Protein AF-W2CX87-F1 (afdb_monomer)

Sequence (122 aa):
QEKDTLTYVGQNLIINIDDQLKALNKRDENELKNLITCPMVKYRMPYDKHVEEHPHMASFVASVNGNDFLTDPTGSRRFLPFEVLSIDIDRARAVSMDAVYAEAKSLLQSGFRYWFNDTEIA

Structure (mmCIF, N/CA/C/O backbone):
data_AF-W2CX87-F1
#
_entry.id   AF-W2CX87-F1
#
loop_
_atom_site.group_PDB
_atom_site.id
_atom_site.type_symbol
_atom_site.label_atom_id
_atom_site.label_alt_id
_atom_site.label_comp_id
_atom_site.label_asym_id
_atom_site.label_entity_id
_atom_site.label_seq_id
_atom_site.pdbx_PDB_ins_code
_atom_site.Cartn_x
_atom_site.Cartn_y
_atom_site.Cartn_z
_atom_site.occupancy
_atom_site.B_iso_or_equiv
_atom_site.auth_seq_id
_atom_site.auth_comp_id
_atom_site.auth_asym_id
_atom_site.auth_atom_id
_atom_site.pdbx_PDB_model_num
ATOM 1 N N . GLN A 1 1 ? -4.052 17.654 8.786 1.00 48.06 1 GLN A N 1
ATOM 2 C CA . GLN A 1 1 ? -3.400 16.725 7.847 1.00 48.06 1 GLN A CA 1
ATOM 3 C C . GLN A 1 1 ? -3.277 15.323 8.434 1.00 48.06 1 GLN A C 1
ATOM 5 O O . GLN A 1 1 ? -3.753 14.401 7.800 1.00 48.06 1 GLN A O 1
ATOM 10 N N . GLU A 1 2 ? -2.776 15.143 9.661 1.00 58.25 2 GLU A N 1
ATOM 11 C CA . GLU A 1 2 ? -2.581 13.809 10.279 1.00 58.25 2 GLU A CA 1
ATOM 12 C C . GLU A 1 2 ? -3.862 12.947 10.422 1.00 58.25 2 GLU A C 1
ATOM 14 O O . GLU A 1 2 ? -3.825 11.730 10.265 1.00 58.25 2 GLU A O 1
ATOM 19 N N . LYS A 1 3 ? -5.027 13.573 10.661 1.00 60.69 3 LYS A N 1
ATOM 20 C CA . LYS A 1 3 ? -6.320 12.867 10.791 1.00 60.69 3 LYS A CA 1
ATOM 21 C C . LYS A 1 3 ? -6.794 12.199 9.498 1.00 60.69 3 LYS A C 1
ATOM 23 O O . LYS A 1 3 ? -7.444 11.155 9.555 1.00 60.69 3 LYS A O 1
ATOM 28 N N . ASP A 1 4 ? -6.473 12.792 8.353 1.00 73.94 4 ASP A N 1
ATOM 29 C CA . ASP A 1 4 ? -6.897 12.269 7.055 1.00 73.94 4 ASP A CA 1
ATOM 30 C C . ASP A 1 4 ? -6.050 11.041 6.692 1.00 73.94 4 ASP A C 1
ATOM 32 O O . ASP A 1 4 ? -6.579 10.048 6.201 1.00 73.94 4 ASP A O 1
ATOM 36 N N . THR A 1 5 ? -4.764 11.043 7.067 1.00 80.94 5 THR A N 1
ATOM 37 C CA . THR A 1 5 ? -3.847 9.909 6.885 1.00 80.94 5 THR A CA 1
ATOM 38 C C . THR A 1 5 ? -4.344 8.643 7.580 1.00 80.94 5 THR A C 1
ATOM 40 O O . THR A 1 5 ? -4.406 7.589 6.955 1.00 80.94 5 THR A O 1
ATOM 43 N N . LEU A 1 6 ? -4.751 8.733 8.851 1.00 84.06 6 LEU A N 1
ATOM 44 C CA . LEU A 1 6 ? -5.264 7.570 9.591 1.00 84.06 6 LEU A CA 1
ATOM 45 C C . LEU A 1 6 ? -6.562 7.024 8.986 1.00 84.06 6 LEU A C 1
ATOM 47 O O . LEU A 1 6 ? -6.763 5.812 8.943 1.00 84.06 6 LEU A O 1
ATOM 51 N N . THR A 1 7 ? -7.409 7.916 8.469 1.00 85.25 7 THR A N 1
ATOM 52 C CA . THR A 1 7 ? -8.628 7.529 7.752 1.00 85.25 7 THR A CA 1
ATOM 53 C C . THR A 1 7 ? -8.275 6.769 6.472 1.00 85.25 7 THR A C 1
ATOM 55 O O . THR A 1 7 ? -8.839 5.707 6.214 1.00 85.25 7 THR A O 1
ATOM 58 N N . TYR A 1 8 ? -7.285 7.241 5.705 1.00 86.56 8 TYR A N 1
ATOM 59 C CA . TYR A 1 8 ? -6.827 6.536 4.507 1.00 86.56 8 TYR A CA 1
ATOM 60 C C . TYR A 1 8 ? -6.256 5.153 4.813 1.00 86.56 8 TYR A C 1
ATOM 62 O O . TYR A 1 8 ? -6.516 4.229 4.046 1.00 86.56 8 TYR A O 1
ATOM 70 N N . VAL A 1 9 ? -5.533 4.995 5.923 1.00 87.69 9 VAL A N 1
ATOM 71 C CA . VAL A 1 9 ? -4.964 3.703 6.338 1.00 87.69 9 VAL A CA 1
ATOM 72 C C . VAL A 1 9 ? -6.037 2.683 6.725 1.00 87.69 9 VAL A C 1
ATOM 74 O O . VAL A 1 9 ? -5.878 1.490 6.461 1.00 87.69 9 VAL A O 1
ATOM 77 N N . GLY A 1 10 ? -7.139 3.137 7.325 1.00 87.12 10 GLY A N 1
ATOM 78 C CA . GLY A 1 10 ? -8.254 2.263 7.694 1.00 87.12 10 GLY A CA 1
ATOM 79 C C . GLY A 1 10 ? -9.200 1.922 6.542 1.00 87.12 10 GLY A C 1
ATOM 80 O O . GLY A 1 10 ? -9.898 0.915 6.610 1.00 87.12 10 GLY A O 1
ATOM 81 N N . GLN A 1 11 ? -9.241 2.743 5.487 1.00 88.12 11 GLN A N 1
ATOM 82 C CA . GLN A 1 11 ? -10.241 2.618 4.417 1.00 88.12 11 GLN A CA 1
ATOM 83 C C . GLN A 1 11 ? -9.686 2.151 3.067 1.00 88.12 11 GLN A C 1
ATOM 85 O O . GLN A 1 11 ? -10.452 1.635 2.255 1.00 88.12 11 GLN A O 1
ATOM 90 N N . ASN A 1 12 ? -8.387 2.315 2.805 1.00 89.19 12 ASN A N 1
ATOM 91 C CA . ASN A 1 12 ? -7.784 1.939 1.526 1.00 89.19 12 ASN A CA 1
ATOM 92 C C . ASN A 1 12 ? -6.940 0.675 1.650 1.00 89.19 12 ASN A C 1
ATOM 94 O O . ASN A 1 12 ? -6.281 0.459 2.659 1.00 89.19 12 ASN A O 1
ATOM 98 N N . LEU A 1 13 ? -6.914 -0.124 0.579 1.00 87.62 13 LEU A N 1
ATOM 99 C CA . LEU A 1 13 ? -6.033 -1.289 0.471 1.00 87.62 13 LEU A CA 1
ATOM 100 C C . LEU A 1 13 ? -4.615 -0.904 0.036 1.00 87.62 13 LEU A C 1
ATOM 102 O O . LEU A 1 13 ? -3.655 -1.534 0.460 1.00 87.62 13 LEU A O 1
ATOM 106 N N . ILE A 1 14 ? -4.475 0.113 -0.819 1.00 89.38 14 ILE A N 1
ATOM 107 C CA . ILE A 1 14 ? -3.186 0.585 -1.332 1.00 89.38 14 ILE A CA 1
ATOM 108 C C . ILE A 1 14 ? -3.133 2.105 -1.205 1.00 89.38 14 ILE A C 1
ATOM 110 O O . ILE A 1 14 ? -4.039 2.801 -1.664 1.00 89.38 14 ILE A O 1
ATOM 114 N N . ILE A 1 15 ? -2.059 2.613 -0.606 1.00 89.19 15 ILE A N 1
ATOM 115 C CA . ILE A 1 15 ? -1.735 4.037 -0.533 1.00 89.19 15 ILE A CA 1
ATOM 116 C C . ILE A 1 15 ? -0.457 4.262 -1.335 1.00 89.19 15 ILE A C 1
ATOM 118 O O . ILE A 1 15 ? 0.589 3.700 -1.009 1.00 89.19 15 ILE A O 1
ATOM 122 N N . ASN A 1 16 ? -0.553 5.086 -2.379 1.00 87.62 16 ASN A N 1
ATOM 123 C CA . ASN A 1 16 ? 0.593 5.482 -3.188 1.00 87.62 16 ASN A CA 1
ATOM 124 C C . ASN A 1 16 ? 1.206 6.788 -2.668 1.00 87.62 16 ASN A C 1
ATOM 126 O O . ASN A 1 16 ? 0.515 7.804 -2.581 1.00 87.62 16 ASN A O 1
ATOM 130 N N . ILE A 1 17 ? 2.497 6.753 -2.348 1.00 83.06 17 ILE A N 1
ATOM 131 C CA . ILE A 1 17 ? 3.302 7.897 -1.920 1.00 83.06 17 ILE A CA 1
ATOM 132 C C . ILE A 1 17 ? 4.184 8.311 -3.101 1.00 83.06 17 ILE A C 1
ATOM 134 O O . ILE A 1 17 ? 5.242 7.728 -3.335 1.00 83.06 17 ILE A O 1
ATOM 138 N N . ASP A 1 18 ? 3.743 9.317 -3.851 1.00 76.69 18 ASP A N 1
ATOM 139 C CA . ASP A 1 18 ? 4.442 9.775 -5.053 1.00 76.69 18 ASP A CA 1
ATOM 140 C C . ASP A 1 18 ? 5.431 10.906 -4.743 1.00 76.69 18 ASP A C 1
ATOM 142 O O . ASP A 1 18 ? 5.033 11.916 -4.160 1.00 76.69 18 ASP A O 1
ATOM 146 N N . ASP A 1 19 ? 6.709 10.714 -5.097 1.00 65.69 19 ASP A N 1
ATOM 147 C CA . ASP A 1 19 ? 7.858 11.651 -5.039 1.00 65.69 19 ASP A CA 1
ATOM 148 C C . ASP A 1 19 ? 8.146 12.320 -3.670 1.00 65.69 19 ASP A C 1
ATOM 150 O O . ASP A 1 19 ? 9.168 12.974 -3.466 1.00 65.69 19 ASP A O 1
ATOM 154 N N . GLN A 1 20 ? 7.289 12.102 -2.672 1.00 66.88 20 GLN A N 1
ATOM 155 C CA . GLN A 1 20 ? 7.412 12.658 -1.325 1.00 66.88 20 GLN A CA 1
ATOM 156 C C . GLN A 1 20 ? 8.402 11.889 -0.458 1.00 66.88 20 GLN A C 1
ATOM 158 O O . GLN A 1 20 ? 8.925 12.448 0.501 1.00 66.88 20 GLN A O 1
ATOM 163 N N . LEU A 1 21 ? 8.707 10.635 -0.802 1.00 67.88 21 LEU A N 1
ATOM 164 C CA . LEU A 1 21 ? 9.599 9.801 -0.001 1.00 67.88 21 LEU A CA 1
ATOM 165 C C . LEU A 1 21 ? 11.038 10.365 0.033 1.00 67.88 21 LEU A C 1
ATOM 167 O O . LEU A 1 21 ? 11.733 10.217 1.031 1.00 67.88 21 LEU A O 1
ATOM 171 N N . LYS A 1 22 ? 11.464 11.073 -1.026 1.00 64.31 22 LYS A N 1
ATOM 172 C CA . LYS A 1 22 ? 12.773 11.748 -1.103 1.00 64.31 22 LYS A CA 1
ATOM 173 C C . LYS A 1 22 ? 12.862 12.990 -0.210 1.00 64.31 22 LYS A C 1
ATOM 175 O O . LYS A 1 22 ? 13.953 13.380 0.195 1.00 64.31 22 LYS A O 1
ATOM 180 N N . ALA A 1 23 ? 11.724 13.619 0.076 1.00 62.56 23 ALA A N 1
ATOM 181 C CA . ALA A 1 23 ? 11.633 14.815 0.908 1.00 62.56 23 ALA A CA 1
ATOM 182 C C . ALA A 1 23 ? 11.417 14.496 2.398 1.00 62.56 23 ALA A C 1
ATOM 184 O O . ALA A 1 23 ? 11.293 15.421 3.202 1.00 62.56 23 ALA A O 1
ATOM 185 N N . LEU A 1 24 ? 11.361 13.212 2.775 1.00 65.50 24 LEU A N 1
ATOM 186 C CA . LEU A 1 24 ? 11.182 12.807 4.164 1.00 65.50 24 LEU A CA 1
ATOM 187 C C . LEU A 1 24 ? 12.450 13.098 4.965 1.00 65.50 24 LEU A C 1
ATOM 189 O O . LEU A 1 24 ? 13.537 12.600 4.669 1.00 65.50 24 LEU A O 1
ATOM 193 N N . ASN A 1 25 ? 12.306 13.881 6.030 1.00 64.62 25 ASN A N 1
ATOM 194 C CA . ASN A 1 25 ? 13.363 14.017 7.021 1.00 64.62 25 ASN A CA 1
ATOM 195 C C . ASN A 1 25 ? 13.398 12.766 7.916 1.00 64.62 25 ASN A C 1
ATOM 197 O O . ASN A 1 25 ? 12.438 11.999 7.980 1.00 64.62 25 ASN A O 1
ATOM 201 N N . LYS A 1 26 ? 14.455 12.604 8.726 1.00 66.88 26 LYS A N 1
ATOM 202 C CA . LYS A 1 26 ? 14.559 11.494 9.704 1.00 66.88 26 LYS A CA 1
ATOM 203 C C . LYS A 1 26 ? 13.350 11.370 10.642 1.00 66.88 26 LYS A C 1
ATOM 205 O O . LYS A 1 26 ? 13.053 10.285 11.132 1.00 66.88 26 LYS A O 1
ATOM 210 N N . ARG A 1 27 ? 12.684 12.489 10.947 1.00 65.69 27 ARG A N 1
ATOM 211 C CA . ARG A 1 27 ? 11.462 12.495 11.759 1.00 65.69 27 ARG A CA 1
ATOM 212 C C . ARG A 1 27 ? 10.299 11.849 11.005 1.00 65.69 27 ARG A C 1
ATOM 214 O O . ARG A 1 27 ? 9.669 10.944 11.541 1.00 65.69 27 ARG A O 1
ATOM 221 N N . ASP A 1 28 ? 10.089 12.272 9.766 1.00 72.94 28 ASP A N 1
ATOM 222 C CA . ASP A 1 28 ? 8.996 11.814 8.911 1.00 72.94 28 ASP A CA 1
ATOM 223 C C . ASP A 1 28 ? 9.178 10.329 8.537 1.00 72.94 28 ASP A C 1
ATOM 225 O O . ASP A 1 28 ? 8.215 9.569 8.472 1.00 72.94 28 ASP A O 1
ATOM 229 N N . GLU A 1 29 ? 10.427 9.871 8.397 1.00 74.62 29 GLU A N 1
ATOM 230 C CA . GLU A 1 29 ? 10.760 8.457 8.185 1.00 74.62 29 GLU A CA 1
ATOM 231 C C . GLU A 1 29 ? 10.322 7.566 9.364 1.00 74.62 29 GLU A C 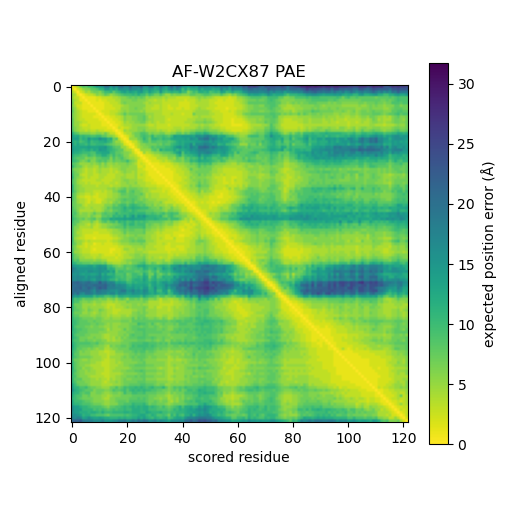1
ATOM 233 O O . GLU A 1 29 ? 9.774 6.479 9.166 1.00 74.62 29 GLU A O 1
ATOM 238 N N . ASN A 1 30 ? 10.533 8.018 10.605 1.00 75.69 30 ASN A N 1
ATOM 239 C CA . ASN A 1 30 ? 10.099 7.277 11.792 1.00 75.69 30 ASN A CA 1
ATOM 240 C C . ASN A 1 30 ? 8.572 7.247 11.917 1.00 75.69 30 ASN A C 1
ATOM 242 O O . ASN A 1 30 ? 8.008 6.214 12.280 1.00 75.69 30 ASN A O 1
ATOM 246 N N . GLU A 1 31 ? 7.900 8.352 11.591 1.00 78.44 31 GLU A N 1
ATOM 247 C CA . GLU A 1 31 ? 6.436 8.414 11.555 1.00 78.44 31 GLU A CA 1
ATOM 248 C C . GLU A 1 31 ? 5.871 7.455 10.496 1.00 78.44 31 GLU A C 1
ATOM 250 O O . GLU A 1 31 ? 4.960 6.684 10.801 1.00 78.44 31 GLU A O 1
ATOM 255 N N . LEU A 1 32 ? 6.480 7.390 9.307 1.00 80.12 32 LEU A N 1
ATOM 256 C CA . LEU A 1 32 ? 6.104 6.430 8.266 1.00 80.12 32 LEU A CA 1
ATOM 257 C C . LEU A 1 32 ? 6.318 4.976 8.714 1.00 80.12 32 LEU A C 1
ATOM 259 O O . LEU A 1 32 ? 5.431 4.143 8.538 1.00 80.12 32 LEU A O 1
ATOM 263 N N . LYS A 1 33 ? 7.457 4.650 9.340 1.00 80.00 33 LYS A N 1
ATOM 264 C CA . LYS A 1 33 ? 7.712 3.296 9.874 1.00 80.00 33 LYS A CA 1
ATOM 265 C C . LYS A 1 33 ? 6.685 2.891 10.930 1.00 80.00 33 LYS A C 1
ATOM 267 O O . LYS A 1 33 ? 6.248 1.735 10.945 1.00 80.00 33 LYS A O 1
ATOM 272 N N . ASN A 1 34 ? 6.306 3.827 11.796 1.00 83.50 34 ASN A N 1
ATOM 273 C CA . ASN A 1 34 ? 5.261 3.607 12.790 1.00 83.50 34 ASN A CA 1
ATOM 274 C C . ASN A 1 34 ? 3.909 3.384 12.114 1.00 83.50 34 ASN A C 1
ATOM 276 O O . ASN A 1 34 ? 3.208 2.446 12.483 1.00 83.50 34 ASN A O 1
ATOM 280 N N . LEU A 1 35 ? 3.586 4.176 11.089 1.00 83.25 35 LEU A N 1
ATOM 281 C CA . LEU A 1 35 ? 2.348 4.039 10.329 1.00 83.25 35 LEU A CA 1
ATOM 282 C C . LEU A 1 35 ? 2.256 2.672 9.638 1.00 83.25 35 LEU A C 1
ATOM 284 O O . LEU A 1 35 ? 1.225 2.026 9.742 1.00 83.25 35 LEU A O 1
ATOM 288 N N . ILE A 1 36 ? 3.339 2.195 9.014 1.00 83.75 36 ILE A N 1
ATOM 289 C CA . ILE A 1 36 ? 3.405 0.875 8.357 1.00 83.75 36 ILE A CA 1
ATOM 290 C C . ILE A 1 36 ? 3.192 -0.275 9.356 1.00 83.75 36 ILE A C 1
ATOM 292 O O . ILE A 1 36 ? 2.613 -1.297 9.005 1.00 83.75 36 ILE A O 1
ATOM 296 N N . THR A 1 37 ? 3.682 -0.133 10.591 1.00 83.06 37 THR A N 1
ATOM 297 C CA . THR A 1 37 ? 3.675 -1.220 11.591 1.00 83.06 37 THR A CA 1
ATOM 298 C C . THR A 1 37 ? 2.436 -1.182 12.500 1.00 83.06 37 THR A C 1
ATOM 300 O O . THR A 1 37 ? 2.245 -2.076 13.324 1.00 83.06 37 THR A O 1
ATOM 303 N N . CYS A 1 38 ? 1.602 -0.145 12.404 1.00 86.38 38 CYS A N 1
ATOM 304 C CA . CYS A 1 38 ? 0.472 0.046 13.305 1.00 86.38 38 CYS A CA 1
ATOM 305 C C . CYS A 1 38 ? -0.633 -0.985 13.009 1.00 86.38 38 CYS A C 1
ATOM 307 O O . CYS A 1 38 ? -1.134 -1.015 11.897 1.00 86.38 38 CYS A O 1
ATOM 309 N N . PRO A 1 39 ? -1.070 -1.827 13.961 1.00 86.69 39 PRO A N 1
ATOM 310 C CA . PRO A 1 39 ? -2.086 -2.848 13.674 1.00 86.69 39 PRO A CA 1
ATOM 311 C C . PRO A 1 39 ? -3.511 -2.278 13.582 1.00 86.69 39 PRO A C 1
ATOM 313 O O . PRO A 1 39 ? -4.386 -2.871 12.954 1.00 86.69 39 PRO A O 1
ATOM 316 N N . MET A 1 40 ? -3.753 -1.146 14.242 1.00 88.88 40 MET A N 1
ATOM 317 C CA . MET A 1 40 ? -5.059 -0.506 14.375 1.00 88.88 40 MET A CA 1
ATOM 318 C C . MET A 1 40 ? -4.903 1.004 14.242 1.00 88.88 40 MET A C 1
ATOM 320 O O . MET A 1 40 ? -3.940 1.575 14.751 1.00 88.88 40 MET A O 1
ATOM 324 N N . VAL A 1 41 ? -5.862 1.667 13.610 1.00 89.12 41 VAL A N 1
ATOM 325 C CA . VAL A 1 41 ? -5.890 3.121 13.446 1.00 89.12 41 VAL A CA 1
ATOM 326 C C . VAL A 1 41 ? -7.101 3.716 14.148 1.00 89.12 41 VAL A C 1
ATOM 328 O O . VAL A 1 41 ? -8.200 3.171 14.101 1.00 89.12 41 VAL A O 1
ATOM 331 N N . LYS A 1 42 ? -6.901 4.859 14.810 1.00 87.88 42 LYS A N 1
ATOM 332 C CA . LYS A 1 42 ? -7.962 5.570 15.533 1.00 87.88 42 LYS A CA 1
ATOM 333 C C . LYS A 1 42 ? -8.352 6.823 14.777 1.00 87.88 42 LYS A C 1
ATOM 335 O O . LYS A 1 42 ? -7.576 7.777 14.715 1.00 87.88 42 LYS A O 1
ATOM 340 N N . TYR A 1 43 ? -9.555 6.838 14.221 1.00 86.00 43 TYR A N 1
ATOM 341 C CA . TYR A 1 43 ? -10.087 8.006 13.529 1.00 86.00 43 TYR A CA 1
ATOM 342 C C . TYR A 1 43 ? -11.599 8.117 13.726 1.00 86.00 43 TYR A C 1
ATOM 344 O O . TYR A 1 43 ? -12.253 7.243 14.286 1.00 86.00 43 TYR A O 1
ATOM 352 N N . ARG A 1 44 ? -12.153 9.265 13.338 1.00 84.56 44 ARG A N 1
ATOM 353 C CA . ARG A 1 44 ? -13.590 9.537 13.404 1.00 84.56 44 ARG A CA 1
ATOM 354 C C . ARG A 1 44 ? -14.108 9.645 11.985 1.00 84.56 44 ARG A C 1
ATOM 356 O O . ARG A 1 44 ? -13.625 10.503 11.244 1.00 84.56 44 ARG A O 1
ATOM 363 N N . MET A 1 45 ? -15.090 8.827 11.628 1.00 81.31 45 MET A N 1
ATOM 364 C CA . MET A 1 45 ? -15.721 8.924 10.317 1.00 81.31 45 MET A CA 1
ATOM 365 C C . MET A 1 45 ? -16.441 10.273 10.141 1.00 81.31 45 MET A C 1
ATOM 367 O O . MET A 1 45 ? -16.834 10.916 11.125 1.00 81.31 45 MET A O 1
ATOM 371 N N . PRO A 1 46 ? -16.611 10.752 8.896 1.00 80.62 46 PRO A N 1
ATOM 372 C CA . PRO A 1 46 ? -17.455 11.909 8.633 1.00 80.62 46 PRO A CA 1
ATOM 373 C C . PRO A 1 46 ? -18.833 11.724 9.278 1.00 80.62 46 PRO A C 1
ATOM 375 O O . PRO A 1 46 ? -19.439 10.667 9.150 1.00 80.62 46 PRO A O 1
ATOM 378 N N . TYR A 1 47 ? -19.315 12.763 9.965 1.00 80.81 47 TYR A N 1
ATOM 379 C CA . TYR A 1 47 ? -20.603 12.797 10.682 1.00 80.81 47 TYR A CA 1
ATOM 380 C C . TYR A 1 4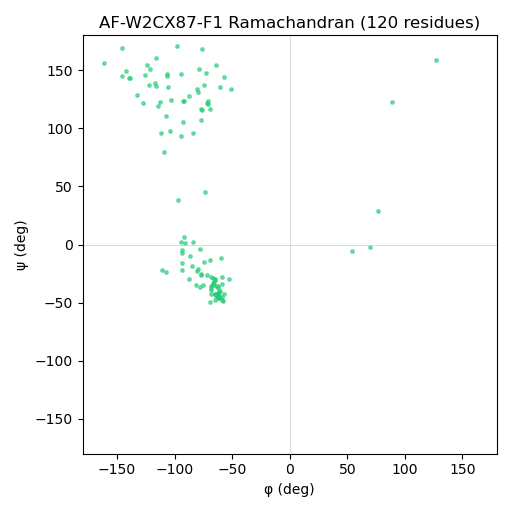7 ? -20.711 11.940 11.948 1.00 80.81 47 TYR A C 1
ATOM 382 O O . TYR A 1 47 ? -21.726 12.030 12.642 1.00 80.81 47 TYR A O 1
ATOM 390 N N . ASP A 1 48 ? -19.668 11.194 12.307 1.00 83.19 48 ASP A N 1
ATOM 391 C CA . ASP A 1 48 ? -19.677 10.415 13.536 1.00 83.19 48 ASP A CA 1
ATOM 392 C C . ASP A 1 48 ? -19.406 11.265 14.780 1.00 83.19 48 ASP A C 1
ATOM 394 O O . ASP A 1 48 ? -18.721 12.296 14.734 1.00 83.19 48 ASP A O 1
ATOM 398 N N . LYS A 1 49 ? -19.949 10.833 15.921 1.00 81.69 49 LYS A N 1
ATOM 399 C CA . LYS A 1 49 ? -19.817 11.574 17.191 1.00 81.69 49 LYS A CA 1
ATOM 400 C C . LYS A 1 49 ? -18.552 11.207 17.963 1.00 81.69 49 LYS A C 1
ATOM 402 O O . LYS A 1 49 ? -18.006 12.065 18.657 1.00 81.69 49 LYS A O 1
ATOM 407 N N . HIS A 1 50 ? -18.075 9.974 17.822 1.00 86.31 50 HIS A N 1
ATOM 408 C CA . HIS A 1 50 ? -16.977 9.424 18.616 1.00 86.31 50 HIS A CA 1
ATOM 409 C C . HIS A 1 50 ? -15.846 8.914 17.722 1.00 86.31 50 HIS A C 1
ATOM 411 O O . HIS A 1 50 ? -16.055 8.597 16.557 1.00 86.31 50 HIS A O 1
ATOM 417 N N . VAL A 1 51 ? -14.630 8.895 18.266 1.00 86.69 51 VAL A N 1
ATOM 418 C CA . VAL A 1 51 ? -13.473 8.271 17.612 1.00 86.69 51 VAL A CA 1
ATOM 419 C C . VAL A 1 51 ? -13.568 6.768 17.836 1.00 86.69 51 VAL A C 1
ATOM 421 O O . VAL A 1 51 ? -13.744 6.341 18.978 1.00 86.69 51 VAL A O 1
ATOM 424 N N . GLU A 1 52 ? -13.409 5.997 16.769 1.00 88.62 52 GLU A N 1
ATOM 425 C CA . GLU A 1 52 ? -13.411 4.538 16.806 1.00 88.62 52 GLU A CA 1
ATOM 426 C C . GLU A 1 52 ? -12.043 3.989 16.389 1.00 88.62 52 GLU A C 1
ATOM 428 O O . GLU A 1 52 ? -11.209 4.690 15.805 1.00 88.62 52 GLU A O 1
ATOM 433 N N . GLU A 1 53 ? -11.787 2.739 16.764 1.00 89.88 53 GLU A N 1
ATOM 434 C CA . GLU A 1 53 ? -10.577 2.008 16.404 1.00 89.88 53 GLU A CA 1
ATOM 435 C C . GLU A 1 53 ? -10.909 1.016 15.292 1.00 89.88 53 GLU A C 1
ATOM 437 O O . GLU A 1 53 ? -11.809 0.187 15.432 1.00 89.88 53 GLU A O 1
ATOM 442 N N . HIS A 1 54 ? -10.182 1.114 14.184 1.00 88.19 54 HIS A N 1
ATOM 443 C CA . HIS A 1 54 ? -10.381 0.295 12.997 1.00 88.19 54 HIS A CA 1
ATOM 444 C C . HIS A 1 54 ? -9.105 -0.485 12.660 1.00 88.19 54 HIS A C 1
ATOM 446 O O . HIS A 1 54 ? -8.005 0.006 12.928 1.00 88.19 54 HIS A O 1
ATOM 452 N N . PRO A 1 55 ? -9.217 -1.672 12.039 1.00 89.81 55 PRO A N 1
ATOM 453 C CA . PRO A 1 55 ? -8.061 -2.410 11.544 1.00 89.81 55 PRO A CA 1
ATOM 454 C C . PRO A 1 55 ? -7.235 -1.596 10.548 1.00 89.81 55 PRO A C 1
ATOM 456 O O . PRO A 1 55 ? -7.779 -0.856 9.727 1.00 89.81 55 PRO A O 1
ATOM 459 N N . HIS A 1 56 ? -5.916 -1.766 10.595 1.00 90.81 56 HIS A N 1
ATOM 460 C CA . HIS A 1 56 ? -5.032 -1.281 9.542 1.00 90.81 56 HIS A CA 1
ATOM 461 C C . HIS A 1 56 ? -5.250 -2.111 8.275 1.00 90.81 56 HIS A C 1
ATOM 463 O O . HIS A 1 56 ? -4.980 -3.311 8.263 1.00 90.81 56 HIS A O 1
ATOM 469 N N . MET A 1 57 ? -5.717 -1.468 7.204 1.00 88.38 57 MET A N 1
ATOM 470 C CA . MET A 1 57 ? -6.030 -2.135 5.934 1.00 88.38 57 MET A CA 1
ATOM 471 C C . MET A 1 57 ? -5.012 -1.822 4.830 1.00 88.38 57 MET A C 1
ATOM 473 O O . MET A 1 57 ? -4.864 -2.603 3.890 1.00 88.38 57 MET A O 1
ATOM 477 N N . ALA A 1 58 ? -4.305 -0.697 4.936 1.00 90.31 58 ALA A N 1
ATOM 478 C CA . ALA A 1 58 ? -3.491 -0.184 3.844 1.00 90.31 58 ALA A CA 1
ATOM 479 C C . ALA A 1 58 ? -2.121 -0.854 3.695 1.00 90.31 58 ALA A C 1
ATOM 481 O O . ALA A 1 58 ? -1.331 -0.957 4.628 1.00 90.31 58 ALA A O 1
ATOM 482 N N . SER A 1 59 ? -1.783 -1.194 2.459 1.00 89.44 59 SER A N 1
ATOM 483 C CA . SER A 1 59 ? -0.415 -1.427 2.006 1.00 89.44 59 SER A CA 1
ATOM 484 C C . SER A 1 59 ? 0.143 -0.147 1.387 1.00 89.44 59 SER A C 1
ATOM 486 O O . SER A 1 59 ? -0.592 0.618 0.763 1.00 89.44 59 SER A O 1
ATOM 488 N N . PHE A 1 60 ? 1.441 0.093 1.542 1.00 88.12 60 PHE A N 1
ATOM 489 C CA . PHE A 1 60 ? 2.092 1.295 1.023 1.00 88.12 60 PHE A CA 1
ATOM 490 C C . PHE A 1 60 ? 2.930 0.964 -0.204 1.00 88.12 60 PHE A C 1
ATOM 492 O O . PHE A 1 60 ? 3.688 -0.005 -0.203 1.00 88.12 60 PHE A O 1
ATOM 499 N N . VAL A 1 61 ? 2.816 1.800 -1.228 1.00 89.62 61 VAL A N 1
ATOM 500 C CA . VAL A 1 61 ? 3.697 1.798 -2.398 1.00 89.62 61 VAL A CA 1
ATOM 501 C C . VAL A 1 61 ? 4.266 3.197 -2.569 1.00 89.62 61 VAL A C 1
ATOM 503 O O . VAL A 1 61 ? 3.604 4.179 -2.239 1.00 89.62 61 VAL A O 1
ATOM 506 N N . ALA A 1 62 ? 5.507 3.295 -3.029 1.00 86.06 62 ALA A N 1
ATOM 507 C CA . ALA A 1 62 ? 6.165 4.577 -3.211 1.00 86.06 62 ALA A CA 1
ATOM 508 C C . ALA A 1 62 ? 7.097 4.545 -4.420 1.00 86.06 62 ALA A C 1
ATOM 510 O O . ALA A 1 62 ? 7.750 3.532 -4.680 1.00 86.06 62 ALA A O 1
ATOM 511 N N . SER A 1 63 ? 7.174 5.672 -5.118 1.00 83.69 63 SER A N 1
ATOM 512 C CA . SER A 1 63 ? 8.094 5.922 -6.228 1.00 83.69 63 SER A CA 1
ATOM 513 C C . SER A 1 63 ? 9.057 7.042 -5.855 1.00 83.69 63 SER A C 1
ATOM 515 O O . SER A 1 63 ? 8.660 8.062 -5.289 1.00 83.69 63 SER A O 1
ATOM 517 N N . VAL A 1 64 ? 10.338 6.857 -6.177 1.00 79.75 64 VAL A N 1
ATOM 518 C CA . VAL A 1 64 ? 11.388 7.849 -5.921 1.00 79.75 64 VAL A CA 1
ATOM 519 C C . VAL A 1 64 ? 12.357 7.951 -7.079 1.00 79.75 64 VAL A C 1
ATOM 521 O O . VAL A 1 64 ? 12.748 6.953 -7.678 1.00 79.75 64 VAL A O 1
ATOM 524 N N . ASN A 1 65 ? 12.800 9.178 -7.340 1.00 75.12 65 ASN A N 1
ATOM 525 C CA . ASN A 1 65 ? 13.875 9.456 -8.280 1.00 75.12 65 ASN A CA 1
ATOM 526 C C . ASN A 1 65 ? 15.216 9.541 -7.527 1.00 75.12 65 ASN A C 1
ATOM 528 O O . ASN A 1 65 ? 15.591 10.605 -7.008 1.00 75.12 65 ASN A O 1
ATOM 532 N N . GLY A 1 66 ? 15.934 8.417 -7.462 1.00 69.06 66 GLY A N 1
ATOM 533 C CA . GLY A 1 66 ? 17.279 8.299 -6.886 1.00 69.06 66 GLY A CA 1
ATOM 534 C C . GLY A 1 66 ? 17.408 7.194 -5.833 1.00 69.06 66 GLY A C 1
ATOM 535 O O . GLY A 1 66 ? 16.424 6.784 -5.225 1.00 69.06 66 GLY A O 1
ATOM 536 N N . ASN A 1 67 ? 18.640 6.738 -5.600 1.00 65.88 67 ASN A N 1
ATOM 537 C CA . ASN A 1 67 ? 18.916 5.572 -4.749 1.00 65.88 67 ASN A CA 1
ATOM 538 C C . ASN A 1 67 ? 19.043 5.907 -3.250 1.00 65.88 67 ASN A C 1
ATOM 540 O O . ASN A 1 67 ? 19.036 5.004 -2.420 1.00 65.88 67 ASN A O 1
ATOM 544 N N . ASP A 1 68 ? 19.100 7.190 -2.884 1.00 64.38 68 ASP A N 1
ATOM 545 C CA . ASP A 1 68 ? 19.433 7.647 -1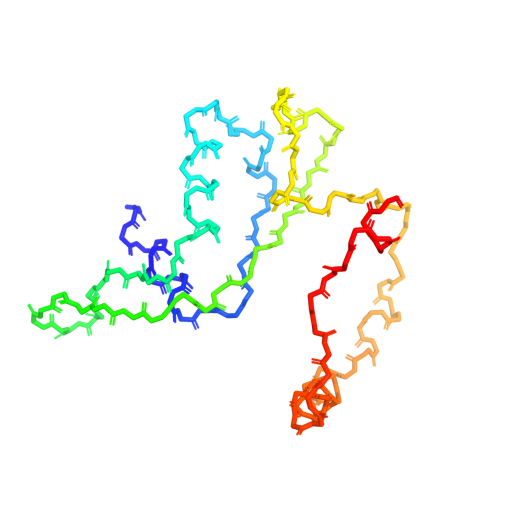.524 1.00 64.38 68 ASP A CA 1
ATOM 546 C C . ASP A 1 68 ? 18.202 7.975 -0.657 1.00 64.38 68 ASP A C 1
ATOM 548 O O . ASP A 1 68 ? 18.198 8.953 0.090 1.00 64.38 68 ASP A O 1
ATOM 552 N N . PHE A 1 69 ? 17.120 7.202 -0.768 1.00 65.31 69 PHE A N 1
ATOM 553 C CA . PHE A 1 69 ? 15.878 7.480 -0.027 1.00 65.31 69 PHE A CA 1
ATOM 554 C C . PHE A 1 69 ? 15.771 6.743 1.316 1.00 65.31 69 PHE A C 1
ATOM 556 O O . PHE A 1 69 ? 15.045 7.179 2.205 1.00 65.31 69 PHE A O 1
ATOM 563 N N . LEU A 1 70 ? 16.503 5.639 1.492 1.00 65.44 70 LEU A N 1
ATOM 564 C CA . LEU A 1 70 ? 16.557 4.885 2.745 1.00 65.44 70 LEU A CA 1
ATOM 565 C C . LEU A 1 70 ? 17.946 5.029 3.358 1.00 65.44 70 LEU A C 1
ATOM 567 O O . LEU A 1 70 ? 18.871 4.303 3.010 1.00 65.44 70 LEU A O 1
ATOM 571 N N . THR A 1 71 ? 18.088 5.980 4.280 1.00 60.91 71 THR A N 1
ATOM 572 C CA . THR A 1 71 ? 19.373 6.272 4.943 1.00 60.91 71 THR A CA 1
ATOM 573 C C . THR A 1 71 ? 19.577 5.501 6.253 1.00 60.91 71 THR A C 1
ATOM 575 O O . THR A 1 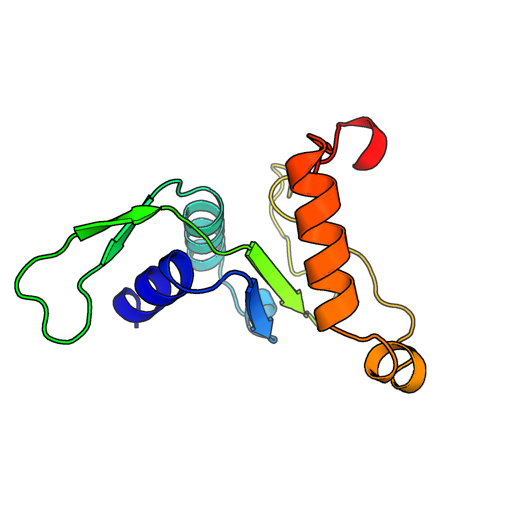71 ? 20.546 5.757 6.969 1.00 60.91 71 THR A O 1
ATOM 578 N N . ASP A 1 72 ? 18.675 4.572 6.596 1.00 60.31 72 ASP A N 1
ATOM 579 C CA . ASP A 1 72 ? 18.675 3.894 7.895 1.00 60.31 72 ASP A CA 1
ATOM 580 C C . ASP A 1 72 ? 19.755 2.795 8.004 1.00 60.31 72 ASP A C 1
ATOM 582 O O . ASP A 1 72 ? 19.668 1.766 7.326 1.00 60.31 72 ASP A O 1
ATOM 586 N N . PRO A 1 73 ? 20.735 2.943 8.918 1.00 50.38 73 PRO A N 1
ATOM 587 C CA . PRO A 1 73 ? 21.767 1.937 9.165 1.00 50.38 73 PRO A CA 1
ATOM 588 C C . PRO A 1 73 ? 21.257 0.647 9.838 1.00 50.38 73 PRO A C 1
ATOM 590 O O . PRO A 1 73 ? 21.988 -0.341 9.856 1.00 50.38 73 PRO A O 1
ATOM 593 N N . THR A 1 74 ? 20.037 0.612 10.395 1.00 56.44 74 THR A N 1
ATOM 594 C CA . THR A 1 74 ? 19.480 -0.586 11.070 1.00 56.44 74 THR A CA 1
ATOM 595 C C . THR A 1 74 ? 18.820 -1.598 10.126 1.00 56.44 74 THR A C 1
ATOM 597 O O . THR A 1 74 ? 18.364 -2.661 10.559 1.00 56.44 74 THR A O 1
ATOM 600 N N . GLY A 1 75 ? 18.849 -1.317 8.823 1.00 54.75 75 GLY A N 1
ATOM 601 C CA . GLY A 1 75 ? 18.307 -2.181 7.788 1.00 54.75 75 GLY A CA 1
ATOM 602 C C . GLY A 1 75 ? 16.839 -1.874 7.521 1.00 54.75 75 GLY A C 1
ATOM 603 O O . GLY A 1 75 ? 15.975 -1.965 8.394 1.00 54.75 75 GLY A O 1
ATOM 604 N N . SER A 1 76 ? 16.548 -1.555 6.267 1.00 62.75 76 SER A N 1
ATOM 605 C CA . SER A 1 76 ? 15.235 -1.158 5.762 1.00 62.75 76 SER A CA 1
ATOM 606 C C . SER A 1 76 ? 14.244 -2.323 5.651 1.00 62.75 76 SER A C 1
ATOM 608 O O . SER A 1 76 ? 13.529 -2.423 4.667 1.00 62.75 76 SER A O 1
ATOM 610 N N . ARG A 1 77 ? 14.144 -3.195 6.664 1.00 69.56 77 ARG A N 1
ATOM 611 C CA . ARG A 1 77 ? 13.310 -4.421 6.654 1.00 69.56 77 ARG A CA 1
ATOM 612 C C . ARG A 1 77 ? 11.803 -4.179 6.448 1.00 69.56 77 ARG A C 1
ATOM 614 O O . ARG A 1 77 ? 11.057 -5.129 6.265 1.00 69.56 77 ARG A O 1
ATOM 621 N N . ARG A 1 78 ? 11.350 -2.922 6.543 1.00 76.88 78 ARG A N 1
ATOM 622 C CA . ARG A 1 78 ? 9.957 -2.485 6.308 1.00 76.88 78 ARG A CA 1
ATOM 623 C C . ARG A 1 78 ? 9.707 -2.012 4.874 1.00 76.88 78 ARG A C 1
ATOM 625 O O . ARG A 1 78 ? 8.575 -1.685 4.539 1.00 76.88 78 ARG A O 1
ATOM 632 N N . PHE A 1 79 ? 10.752 -1.951 4.056 1.00 78.62 79 PHE A N 1
ATOM 633 C CA . PHE A 1 79 ? 10.701 -1.523 2.670 1.00 78.62 79 PHE A CA 1
ATOM 634 C C . PHE A 1 79 ? 11.242 -2.651 1.799 1.00 78.62 79 PHE A C 1
ATOM 636 O O . PHE A 1 79 ? 12.265 -3.249 2.121 1.00 78.62 79 PHE A O 1
ATOM 643 N N . LEU A 1 80 ? 10.569 -2.912 0.683 1.00 82.88 80 LEU A N 1
ATOM 644 C CA . LEU A 1 80 ? 11.053 -3.817 -0.354 1.00 82.88 80 LEU A CA 1
ATOM 645 C C . LEU A 1 80 ? 11.449 -2.973 -1.575 1.00 82.88 80 LEU A C 1
ATOM 647 O O . LEU A 1 80 ? 10.631 -2.801 -2.480 1.00 82.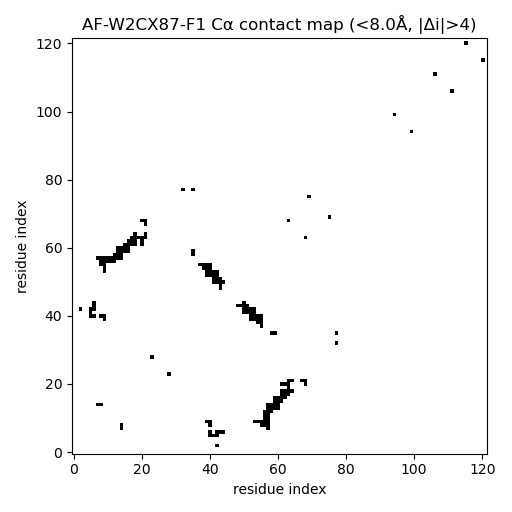88 80 LEU A O 1
ATOM 651 N N . PRO A 1 81 ? 12.643 -2.348 -1.572 1.00 81.38 81 PRO A N 1
ATOM 652 C CA . PRO A 1 81 ? 13.075 -1.504 -2.674 1.00 81.38 81 PRO A CA 1
ATOM 653 C C . PRO A 1 81 ? 13.475 -2.360 -3.877 1.00 81.38 81 PRO A C 1
ATOM 655 O O . PRO A 1 81 ? 14.186 -3.352 -3.738 1.00 81.38 81 PRO A O 1
ATOM 658 N N . PHE A 1 82 ? 13.060 -1.946 -5.069 1.00 83.50 82 PHE A N 1
ATOM 659 C CA . PHE A 1 82 ? 13.527 -2.519 -6.326 1.00 83.50 82 PHE A CA 1
ATOM 660 C C . PHE A 1 82 ? 13.673 -1.415 -7.372 1.00 83.50 82 PHE A C 1
ATOM 662 O O . PHE A 1 82 ? 12.950 -0.419 -7.349 1.00 83.50 82 PHE A O 1
ATOM 669 N N . GLU A 1 83 ? 14.625 -1.588 -8.285 1.00 85.50 83 GLU A N 1
ATOM 670 C CA . GLU A 1 83 ? 14.853 -0.646 -9.376 1.00 85.50 83 GLU A CA 1
ATOM 671 C C . GLU A 1 83 ? 13.964 -0.999 -10.573 1.00 85.50 83 GLU A C 1
ATOM 673 O O . GLU A 1 83 ? 13.944 -2.136 -11.052 1.00 85.50 83 GLU A O 1
ATOM 678 N N . VAL A 1 84 ? 13.218 -0.012 -11.068 1.00 86.06 84 VAL A N 1
ATOM 679 C CA . VAL A 1 84 ? 12.376 -0.168 -12.256 1.00 86.06 84 VAL A CA 1
ATOM 680 C C . VAL A 1 84 ? 13.172 0.254 -13.486 1.00 86.06 84 VAL A C 1
ATOM 682 O O . VAL A 1 84 ? 13.364 1.440 -13.731 1.00 86.06 84 VAL A O 1
ATOM 685 N N . LEU A 1 85 ? 13.613 -0.724 -14.280 1.00 88.81 85 LEU A N 1
ATOM 686 C CA . LEU A 1 85 ? 14.417 -0.476 -15.486 1.00 88.81 85 LEU A CA 1
ATOM 687 C C . LEU A 1 85 ? 13.578 -0.004 -16.682 1.00 88.81 85 LEU A C 1
ATOM 689 O O . LEU A 1 85 ? 14.027 0.802 -17.492 1.00 88.81 85 LEU A O 1
ATOM 693 N N . SER A 1 86 ? 12.366 -0.539 -16.830 1.00 91.50 86 SER A N 1
ATOM 694 C CA . SER A 1 86 ? 11.424 -0.163 -17.888 1.00 91.50 86 SER A CA 1
ATOM 695 C C . SER A 1 86 ? 10.008 -0.598 -17.518 1.00 91.50 86 SER A C 1
ATOM 697 O O . SER A 1 86 ? 9.827 -1.522 -16.724 1.00 91.50 86 SER A O 1
ATOM 699 N N . ILE A 1 87 ? 9.005 0.066 -18.096 1.00 89.88 87 ILE A N 1
ATOM 700 C CA . ILE A 1 87 ? 7.591 -0.261 -17.899 1.00 89.88 87 ILE A CA 1
ATOM 701 C C . ILE A 1 87 ? 6.941 -0.432 -19.270 1.00 89.88 87 ILE A C 1
ATOM 703 O O . ILE A 1 87 ? 6.922 0.498 -20.074 1.00 89.88 87 ILE A O 1
ATOM 707 N N . ASP A 1 88 ? 6.369 -1.610 -19.513 1.00 94.25 88 ASP A N 1
ATOM 708 C CA . ASP A 1 88 ? 5.484 -1.851 -20.652 1.00 94.25 88 ASP A CA 1
ATOM 709 C C . ASP A 1 88 ? 4.059 -1.414 -20.281 1.00 94.25 88 ASP A C 1
ATOM 711 O O . ASP A 1 88 ? 3.303 -2.135 -19.621 1.00 94.25 88 ASP A O 1
ATOM 715 N N . ILE A 1 89 ? 3.719 -0.183 -20.664 1.00 92.81 89 ILE A N 1
ATOM 716 C CA . ILE A 1 89 ? 2.446 0.454 -20.310 1.00 92.81 89 ILE A CA 1
ATOM 717 C C . ILE A 1 89 ? 1.269 -0.229 -21.013 1.00 92.81 89 ILE A C 1
ATOM 719 O O . ILE A 1 89 ? 0.201 -0.368 -20.413 1.00 92.81 89 ILE A O 1
ATOM 723 N N . ASP A 1 90 ? 1.444 -0.662 -22.261 1.00 94.88 90 ASP A N 1
ATOM 724 C CA . ASP A 1 90 ? 0.365 -1.276 -23.036 1.00 94.88 90 ASP A CA 1
ATOM 725 C C . ASP A 1 90 ? -0.002 -2.638 -22.450 1.00 94.88 90 ASP A C 1
ATOM 727 O O . ASP A 1 90 ? -1.184 -2.928 -22.236 1.00 94.88 90 ASP A O 1
ATOM 731 N N . ARG A 1 91 ? 1.005 -3.432 -22.069 1.00 93.50 91 ARG A N 1
ATOM 732 C CA . ARG A 1 91 ? 0.778 -4.683 -21.344 1.00 93.50 91 ARG A CA 1
ATOM 733 C C . ARG A 1 91 ? 0.133 -4.444 -19.983 1.00 93.50 91 ARG A C 1
ATOM 735 O O . ARG A 1 91 ? -0.795 -5.169 -19.638 1.00 93.50 91 ARG A O 1
ATOM 742 N N . ALA A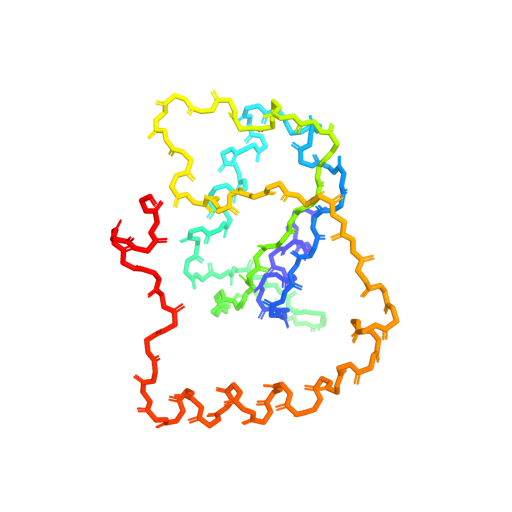 1 92 ? 0.583 -3.442 -19.225 1.00 90.81 92 ALA A N 1
ATOM 743 C CA . ALA A 1 92 ? 0.009 -3.129 -17.916 1.00 90.81 92 ALA A CA 1
ATOM 744 C C . ALA A 1 92 ? -1.476 -2.735 -18.014 1.00 90.81 92 ALA A C 1
ATOM 746 O O . ALA A 1 92 ? -2.289 -3.189 -17.212 1.00 90.81 92 ALA A O 1
ATOM 747 N N . ARG A 1 93 ? -1.851 -1.946 -19.028 1.00 92.44 93 ARG A N 1
ATOM 748 C CA . ARG A 1 93 ? -3.248 -1.550 -19.286 1.00 92.44 93 ARG A CA 1
ATOM 749 C C . ARG A 1 93 ? -4.132 -2.704 -19.748 1.00 92.44 93 ARG A C 1
ATOM 751 O O . ARG A 1 93 ? -5.337 -2.661 -19.526 1.00 92.44 93 ARG A O 1
ATOM 758 N N . ALA A 1 94 ? -3.551 -3.714 -20.392 1.00 94.88 94 ALA A N 1
ATOM 759 C CA . ALA A 1 94 ? -4.279 -4.899 -20.834 1.00 94.88 94 ALA A CA 1
ATOM 760 C C . ALA A 1 94 ? -4.635 -5.858 -19.680 1.00 94.88 94 ALA A C 1
ATOM 762 O O . ALA A 1 94 ? -5.472 -6.744 -19.861 1.00 94.88 94 ALA A O 1
ATOM 763 N N . VAL A 1 95 ? -4.024 -5.704 -18.499 1.00 93.56 95 VAL A N 1
ATOM 764 C CA . VAL A 1 95 ? -4.336 -6.530 -17.326 1.00 93.56 95 VAL A CA 1
ATOM 765 C C . VAL A 1 95 ? -5.718 -6.160 -16.782 1.00 93.56 95 VAL A C 1
ATOM 767 O O . VAL A 1 95 ? -5.964 -5.031 -16.364 1.00 9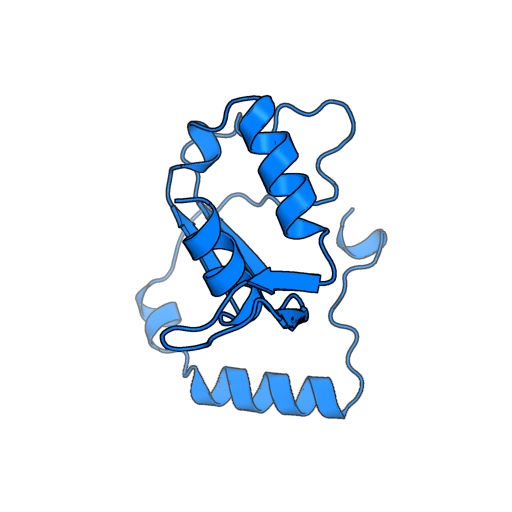3.56 95 VAL A O 1
ATOM 770 N N . SER A 1 96 ? -6.625 -7.137 -16.741 1.00 94.44 96 SER A N 1
ATOM 771 C CA . SER A 1 96 ? -7.934 -6.974 -16.106 1.00 94.44 96 SER A CA 1
ATOM 772 C C . SER A 1 96 ? -7.799 -7.031 -14.585 1.00 94.44 96 SER A C 1
ATOM 774 O O . SER A 1 96 ? -7.461 -8.073 -14.023 1.00 94.44 96 SER A O 1
ATOM 776 N N . MET A 1 97 ? -8.112 -5.925 -13.910 1.00 91.81 97 MET A N 1
ATOM 777 C CA . MET A 1 97 ? -8.070 -5.867 -12.448 1.00 91.81 97 MET A CA 1
ATOM 778 C C . MET A 1 97 ? -9.134 -6.767 -11.794 1.00 91.81 97 MET A C 1
ATOM 780 O O . MET A 1 97 ? -8.899 -7.319 -10.723 1.00 91.81 97 MET A O 1
ATOM 784 N N . ASP A 1 98 ? -10.268 -6.995 -12.464 1.00 94.88 98 ASP A N 1
ATOM 785 C CA . ASP A 1 98 ? -11.287 -7.942 -11.996 1.00 94.88 98 ASP A CA 1
ATOM 786 C C . ASP A 1 98 ? -10.737 -9.372 -11.937 1.00 94.88 98 ASP A C 1
ATOM 788 O O . ASP A 1 98 ? -10.974 -10.090 -10.965 1.00 94.88 98 ASP A O 1
ATOM 792 N N . ALA A 1 99 ? -9.957 -9.774 -12.948 1.00 94.94 99 ALA A N 1
ATOM 793 C CA . ALA A 1 99 ? -9.293 -11.075 -12.962 1.00 94.94 99 ALA A CA 1
ATOM 794 C C . ALA A 1 99 ? -8.244 -11.182 -11.843 1.00 94.94 99 ALA A C 1
ATOM 796 O O . ALA A 1 99 ? -8.209 -12.191 -11.139 1.00 94.94 99 ALA A O 1
ATOM 797 N N . VAL A 1 100 ? -7.458 -10.120 -11.623 1.00 93.56 100 VAL A N 1
ATOM 798 C CA . VAL A 1 100 ? -6.475 -10.048 -10.527 1.00 93.56 100 VAL A CA 1
ATOM 799 C C . VAL A 1 100 ? -7.156 -10.217 -9.167 1.00 93.56 100 VAL A C 1
ATOM 801 O O . VAL A 1 100 ? -6.716 -11.030 -8.355 1.00 93.56 100 VAL A O 1
ATOM 804 N N . TYR A 1 101 ? -8.257 -9.505 -8.908 1.00 92.56 101 TYR A N 1
ATOM 805 C CA . TYR A 1 101 ? -8.983 -9.641 -7.643 1.00 92.56 101 TYR A CA 1
ATOM 806 C C . TYR A 1 101 ? -9.666 -11.002 -7.488 1.00 92.56 101 TYR A C 1
ATOM 808 O O . TYR A 1 101 ? -9.711 -11.537 -6.376 1.00 92.56 101 TYR A O 1
ATOM 816 N N . ALA A 1 102 ? -10.179 -11.585 -8.576 1.00 95.81 102 ALA A N 1
ATOM 817 C CA . ALA A 1 102 ? -10.752 -12.927 -8.552 1.00 95.81 102 ALA A CA 1
ATOM 818 C C . ALA A 1 102 ? -9.700 -13.980 -8.168 1.00 95.81 102 ALA A C 1
ATOM 820 O O . ALA A 1 102 ? -9.951 -14.810 -7.288 1.00 95.81 102 ALA A O 1
ATOM 821 N N . GLU A 1 103 ? -8.511 -13.909 -8.767 1.00 95.81 103 GLU A N 1
ATOM 822 C CA . GLU A 1 103 ? -7.387 -14.788 -8.443 1.00 95.81 103 GLU A CA 1
ATOM 823 C C . GLU A 1 103 ? -6.896 -14.569 -7.008 1.00 95.81 103 GLU A C 1
ATOM 825 O O . GLU A 1 103 ? -6.789 -15.531 -6.245 1.00 95.81 103 GLU A O 1
ATOM 830 N N . ALA A 1 104 ? -6.698 -13.315 -6.590 1.00 93.06 104 ALA A N 1
ATOM 831 C CA . ALA A 1 104 ? -6.279 -12.983 -5.228 1.00 93.06 104 ALA A CA 1
ATOM 832 C C . ALA A 1 104 ? -7.255 -13.533 -4.175 1.00 93.06 104 ALA A C 1
ATOM 834 O O . ALA A 1 104 ? -6.833 -14.119 -3.175 1.00 93.06 104 ALA A O 1
ATOM 835 N N . LYS A 1 105 ? -8.568 -13.413 -4.415 1.00 94.06 105 LYS A N 1
ATOM 836 C CA . LYS A 1 105 ? -9.596 -13.991 -3.538 1.00 94.06 105 LYS A CA 1
ATOM 837 C C . LYS A 1 105 ? -9.504 -15.516 -3.488 1.00 94.06 105 LYS A C 1
ATOM 839 O O . LYS A 1 105 ? -9.606 -16.085 -2.401 1.00 94.06 105 LYS A O 1
ATOM 844 N N . SER A 1 106 ? -9.305 -16.170 -4.632 1.00 96.44 106 SER A N 1
ATOM 845 C CA . SER A 1 106 ? -9.139 -17.627 -4.699 1.00 96.44 106 SER A CA 1
ATOM 846 C C . SER A 1 106 ? -7.904 -18.090 -3.918 1.00 96.44 106 SER A C 1
ATOM 848 O O . SER A 1 106 ? -7.991 -19.020 -3.116 1.00 96.44 106 SER A O 1
ATOM 850 N N . LEU A 1 107 ? -6.764 -17.415 -4.101 1.00 95.44 107 LEU A N 1
ATOM 851 C CA . LEU A 1 107 ? -5.518 -17.708 -3.389 1.00 95.44 107 LEU A CA 1
ATOM 852 C C . LEU A 1 107 ? -5.684 -17.531 -1.877 1.00 95.44 107 LEU A C 1
ATOM 854 O O . LEU A 1 107 ? -5.312 -18.422 -1.109 1.00 95.44 107 LEU A O 1
ATOM 858 N N . LEU A 1 108 ? -6.325 -16.443 -1.449 1.00 92.44 108 LEU A N 1
ATOM 859 C CA . LEU A 1 108 ? -6.628 -16.209 -0.039 1.00 92.44 108 LEU A CA 1
ATOM 860 C C . LEU A 1 108 ? -7.486 -17.337 0.553 1.00 92.44 108 LEU A C 1
ATOM 862 O O . LEU A 1 108 ? -7.174 -17.853 1.624 1.00 92.44 108 LEU A O 1
ATOM 866 N N . GLN A 1 109 ? -8.534 -17.763 -0.159 1.00 94.62 109 GLN A N 1
ATOM 867 C CA . GLN A 1 109 ? -9.407 -18.862 0.274 1.00 94.62 109 GLN A CA 1
ATOM 868 C C . GLN A 1 109 ? -8.683 -20.213 0.338 1.00 94.62 109 GLN A C 1
ATOM 870 O O . GLN A 1 109 ? -9.015 -21.039 1.185 1.00 94.62 109 GLN A O 1
ATOM 875 N N . SER A 1 110 ? -7.678 -20.428 -0.514 1.00 96.25 110 SER A N 1
ATOM 876 C CA . SER A 1 110 ? -6.824 -21.624 -0.472 1.00 96.25 110 SER A CA 1
ATOM 877 C C . SER A 1 110 ? -5.746 -21.600 0.622 1.00 96.25 110 SER A C 1
ATOM 879 O O . SER A 1 110 ? -5.030 -22.586 0.781 1.00 96.25 110 SER A O 1
ATOM 881 N N . GLY A 1 111 ? -5.617 -20.505 1.382 1.00 93.62 111 GLY A N 1
ATOM 882 C CA . GLY A 1 111 ? -4.594 -20.362 2.422 1.00 93.62 111 GLY A CA 1
ATOM 883 C C . GLY A 1 111 ? -3.194 -20.066 1.878 1.00 93.62 111 GLY A C 1
ATOM 884 O O . GLY A 1 111 ? -2.201 -20.454 2.494 1.00 93.62 111 GLY A O 1
ATOM 885 N N . PHE A 1 112 ? -3.100 -19.403 0.723 1.00 93.50 112 PHE A N 1
ATOM 886 C CA . PHE A 1 112 ? -1.819 -19.026 0.129 1.00 93.50 112 PHE A CA 1
ATOM 887 C C . PHE A 1 112 ? -1.014 -18.105 1.061 1.00 93.50 112 PHE A C 1
ATOM 889 O O . PHE A 1 112 ? -1.545 -17.147 1.630 1.00 93.50 112 PHE A O 1
ATOM 896 N N . ARG A 1 113 ? 0.289 -18.374 1.197 1.00 90.50 113 ARG A N 1
ATOM 897 C CA . ARG A 1 113 ? 1.201 -17.544 1.990 1.00 90.50 113 ARG A CA 1
ATOM 898 C C . ARG A 1 113 ? 1.556 -16.280 1.212 1.00 90.50 113 ARG A C 1
ATOM 900 O O . ARG A 1 113 ? 2.340 -16.332 0.275 1.00 90.50 113 ARG A O 1
ATOM 907 N N . TYR A 1 114 ? 1.011 -15.148 1.638 1.00 86.06 114 TYR A N 1
ATOM 908 C CA . TYR A 1 114 ? 1.205 -13.851 0.980 1.00 86.06 114 TYR A CA 1
ATOM 909 C C . TYR A 1 114 ? 2.342 -13.002 1.579 1.00 86.06 114 TYR A C 1
ATOM 911 O O . TYR A 1 114 ? 2.547 -11.871 1.151 1.00 86.06 114 TYR A O 1
ATOM 919 N N . TRP A 1 115 ? 3.066 -13.514 2.578 1.00 85.56 115 TRP A N 1
ATOM 920 C CA . TRP A 1 115 ? 4.246 -12.861 3.150 1.00 85.56 115 TRP A CA 1
ATOM 921 C C . TRP A 1 115 ? 5.530 -13.567 2.715 1.00 85.56 115 TRP A C 1
ATOM 923 O O . TRP A 1 115 ? 5.566 -14.796 2.598 1.00 85.56 115 TRP A O 1
ATOM 933 N N . PHE A 1 116 ? 6.582 -12.775 2.518 1.00 82.00 116 PHE A N 1
ATOM 934 C CA . PHE A 1 116 ? 7.901 -13.265 2.144 1.00 82.00 116 PHE A CA 1
ATOM 935 C C . PHE A 1 116 ? 8.601 -13.963 3.318 1.00 82.00 116 PHE A C 1
ATOM 937 O O . PHE A 1 116 ? 8.417 -13.596 4.483 1.00 82.00 116 PHE A O 1
ATOM 944 N N . ASN A 1 117 ? 9.415 -14.969 3.015 1.00 84.62 117 ASN A N 1
ATOM 945 C CA . ASN A 1 117 ? 10.374 -15.565 3.942 1.00 84.62 117 ASN A CA 1
ATOM 946 C C . ASN A 1 117 ? 11.787 -14.993 3.731 1.00 84.62 117 ASN A C 1
ATOM 948 O O . ASN A 1 117 ? 12.062 -14.325 2.739 1.00 84.62 117 ASN A O 1
ATOM 952 N N . ASP A 1 118 ? 12.711 -15.309 4.640 1.00 79.19 118 ASP A N 1
ATOM 953 C CA . ASP A 1 118 ? 14.087 -14.797 4.566 1.00 79.19 118 ASP A CA 1
ATOM 954 C C . ASP A 1 118 ? 14.805 -15.177 3.260 1.00 79.19 118 ASP A C 1
ATOM 956 O O . ASP A 1 118 ? 15.666 -14.438 2.802 1.00 79.19 118 ASP A O 1
ATOM 960 N N . THR A 1 119 ? 14.439 -16.300 2.628 1.00 82.62 119 THR A N 1
ATOM 961 C CA . THR A 1 119 ? 15.022 -16.720 1.342 1.00 82.62 119 THR A CA 1
ATOM 962 C C . THR A 1 119 ? 14.481 -15.946 0.141 1.00 82.62 119 THR A C 1
ATOM 964 O O . THR A 1 119 ? 15.170 -15.859 -0.866 1.00 82.62 119 THR A O 1
ATOM 967 N N . GLU A 1 120 ? 13.259 -15.418 0.220 1.00 79.12 120 GLU A N 1
ATOM 968 C CA . GLU A 1 120 ? 12.626 -14.620 -0.841 1.00 79.12 120 GLU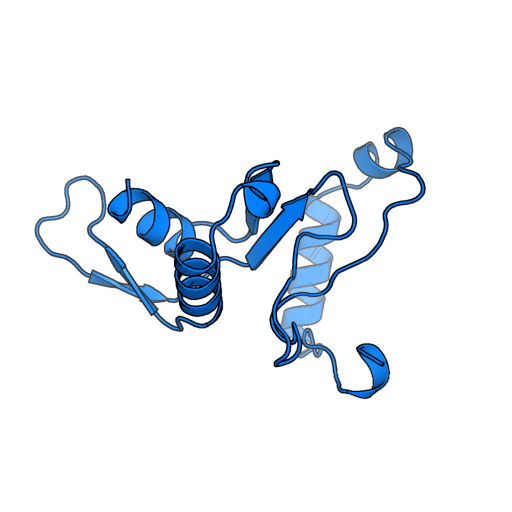 A CA 1
ATOM 969 C C . GLU A 1 120 ? 13.037 -13.140 -0.765 1.00 79.12 120 GLU A C 1
ATOM 971 O O . GLU A 1 120 ? 12.873 -12.411 -1.739 1.00 79.12 120 GLU A O 1
ATOM 976 N N . ILE A 1 121 ? 13.556 -12.700 0.387 1.00 71.50 121 ILE A N 1
ATOM 977 C CA . ILE A 1 121 ? 14.036 -11.329 0.635 1.00 71.50 121 ILE A CA 1
ATOM 978 C C . ILE A 1 121 ? 15.554 -11.202 0.372 1.00 71.50 121 ILE A C 1
ATOM 980 O O . ILE A 1 121 ? 16.058 -10.083 0.275 1.00 71.50 121 ILE A O 1
ATOM 984 N N . ALA A 1 122 ? 16.273 -12.329 0.294 1.00 59.03 122 ALA A N 1
ATOM 985 C CA . ALA A 1 122 ? 17.735 -12.408 0.196 1.00 59.03 122 ALA A CA 1
ATOM 986 C C . ALA A 1 122 ? 18.310 -11.992 -1.166 1.00 59.03 122 ALA A C 1
ATOM 988 O O . ALA A 1 122 ? 17.711 -12.336 -2.209 1.00 59.03 122 ALA A O 1
#

Nearest PDB structures (foldseek):
  7pds-assembly1_C  TM=7.916E-01  e=7.257E-04  Staphylococcus aureus
  7pds-assembly1_B  TM=7.969E-01  e=2.270E-03  Staphylococcus aureus
  7pds-assembly1_D  TM=6.742E-01  e=3.710E-04  Staphylococcus aureus
  8efy-assembly1_M  TM=5.259E-01  e=2.715E-02  Thermus thermophilus HB8
  1z6y-assembly2_B  TM=3.437E-01  e=3.397E+00  Homo sapiens

Radius of gyration: 17.14 Å; Cα contacts (8 Å, |Δi|>4): 94; chains: 1; bounding box: 42×38×42 Å

Secondary structure (DSSP, 8-state):
-HHHHHHHHHH-SEEEEES-GGG--HHHHHHHHHHHH-SEEEE--TT-SS-EEEE---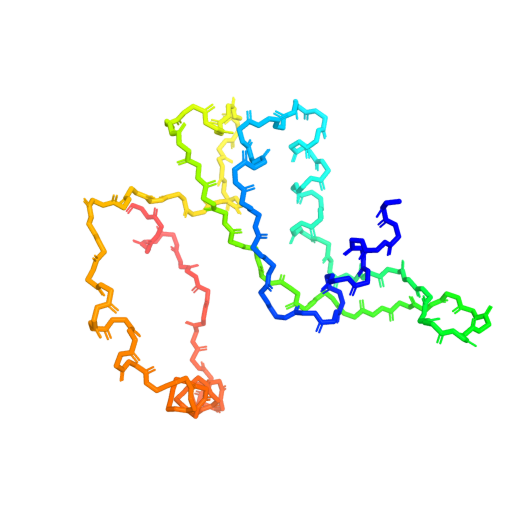EEEEE-SSSTT---TT--TT----------HHHHHHS-HHHHHHHHHHHHHTT---S--HHHH-

Foldseek 3Di:
DVQVLLVCQQPDQEDEDEACLQVDDPVNVVVVVCSLPPQWGWHADVPGDDIDIGGGRYDYDYDHDDDCSDPDPVDPPSDLDDDDPDDDVVVVVPDDVVVVVVVVVVCVVVVHDPDDDPVRSD

Organism: NCBI:txid1411915

Mean predicted aligned error: 7.59 Å

pLDDT: mean 81.78, std 11.43, range [48.06, 96.44]

InterPro domains:
  IPR007936 Virulence-associated protein E-like domain [PF05272] (2-119)

Solvent-accessible surface area (backbone atoms only — not comparable to full-atom values): 7868 Å² total; per-residue (Å²): 114,73,68,59,52,38,44,48,33,44,72,29,62,70,45,80,43,74,62,51,58,67,72,50,47,81,66,52,49,52,51,48,54,48,60,75,68,41,70,59,30,74,39,57,59,91,94,53,92,59,75,46,80,39,58,52,49,46,43,82,47,73,49,65,95,66,89,83,59,77,85,61,89,88,60,63,84,91,56,88,87,79,86,82,90,78,80,65,61,68,64,58,69,68,56,56,64,68,58,52,52,54,50,52,54,51,40,56,76,72,65,57,81,88,69,84,51,76,80,76,74,102